Protein AF-A0A533YSV7-F1 (afdb_monomer_lite)

Secondary structure (DSSP, 8-state):
------------------------------------PPP----PPPPPHHHHHHHHHHHHHHHHHHHHHHHHHHHHHHHHHHHHHHHHHHHHHT--HHHHHHHHHHHHHHHHHHHHHHHHHHHHHHHHHHHHHHHHHHHHHTT--

Foldseek 3Di:
DDDDDDDDDDDDDDDDDDDDDDDDDDDDDDDDDDPPDDDPPPPPPQQDPVNLVVLVVVLVVLVVVLVVLVVVLVVLVVVLVVLVVVLVVCVVVPPDPVVNVVSVVVSVVSVVVSVVSVVVSVVSVVVSVVSVVVSVVSVVSVVVD

Sequence (145 aa):
MKIQLWTVGGATLLGLALLGSSGVSQAQQTTTPPSTTPPATSTTPPATQGDVRKDTQDIRQDRKGIRQDKKDLREDRRERRQDRRELREDRREGASQAELAKDREELRKDNQDIRKDKQDLRKDRRDLHQDRKERRHDRREAQGK

Structure (mmCIF, N/CA/C/O backbone):
data_AF-A0A533YSV7-F1
#
_entry.id   AF-A0A533YSV7-F1
#
loop_
_atom_site.group_PDB
_atom_site.id
_atom_site.type_symbol
_atom_site.label_atom_id
_atom_site.label_alt_id
_atom_site.label_comp_id
_atom_site.label_asym_id
_atom_site.label_entity_id
_atom_site.label_seq_id
_atom_site.pdbx_PDB_ins_code
_atom_site.Cartn_x
_atom_site.Cartn_y
_atom_site.Cartn_z
_atom_site.occupancy
_atom_site.B_iso_or_equiv
_atom_site.auth_seq_id
_atom_site.auth_comp_id
_atom_site.auth_asym_id
_atom_site.auth_atom_id
_atom_site.pdbx_PDB_model_num
ATOM 1 N N . MET A 1 1 ? 36.686 -8.960 16.577 1.00 45.84 1 MET A N 1
ATOM 2 C CA . MET A 1 1 ? 35.847 -10.043 17.133 1.00 45.84 1 MET A CA 1
ATOM 3 C C . MET A 1 1 ? 34.917 -10.525 16.026 1.00 45.84 1 MET A C 1
ATOM 5 O O . MET A 1 1 ? 34.092 -9.744 15.578 1.00 45.84 1 MET A O 1
ATOM 9 N N . LYS A 1 2 ? 35.133 -11.734 15.493 1.00 46.00 2 LYS A N 1
ATOM 10 C CA . LYS A 1 2 ? 34.335 -12.344 14.412 1.00 46.00 2 LYS A CA 1
ATOM 11 C C . LYS A 1 2 ? 33.691 -13.610 14.976 1.00 46.00 2 LYS A C 1
ATOM 13 O O . LYS A 1 2 ? 34.418 -14.467 15.469 1.00 46.00 2 LYS A O 1
ATOM 18 N N . ILE A 1 3 ? 32.363 -13.699 14.938 1.00 48.28 3 ILE A N 1
ATOM 19 C CA . ILE A 1 3 ? 31.599 -14.842 15.452 1.00 48.28 3 ILE A CA 1
ATOM 20 C C . ILE A 1 3 ? 30.941 -15.560 14.261 1.00 48.28 3 ILE A C 1
ATOM 22 O O . ILE A 1 3 ? 30.095 -14.985 13.586 1.00 48.28 3 ILE A O 1
ATOM 26 N N . GLN A 1 4 ? 31.467 -16.764 13.998 1.00 43.00 4 GLN A N 1
ATOM 27 C CA . GLN A 1 4 ? 30.878 -18.031 13.504 1.00 43.00 4 GLN A CA 1
ATOM 28 C C . GLN A 1 4 ? 29.474 -17.940 12.854 1.00 43.00 4 GLN A C 1
ATOM 30 O O . GLN A 1 4 ? 28.533 -17.522 13.516 1.00 43.00 4 GLN A O 1
ATOM 35 N N . LEU A 1 5 ? 29.242 -18.217 11.562 1.00 47.28 5 LEU A N 1
ATOM 36 C CA . LEU A 1 5 ? 29.412 -19.449 10.756 1.00 47.28 5 LEU A CA 1
ATOM 37 C C . LEU A 1 5 ? 28.515 -20.621 11.197 1.00 47.28 5 LEU A C 1
ATOM 39 O O . LEU A 1 5 ? 28.913 -21.354 12.092 1.00 47.28 5 LEU A O 1
ATOM 43 N N . TRP A 1 6 ? 27.373 -20.844 10.527 1.00 45.22 6 TRP A N 1
ATOM 44 C CA . TRP A 1 6 ? 26.697 -22.152 10.505 1.00 45.22 6 TRP A CA 1
ATOM 45 C C . TRP A 1 6 ? 26.353 -22.572 9.073 1.00 45.22 6 TRP A C 1
ATOM 47 O O . TRP A 1 6 ? 25.611 -21.907 8.350 1.00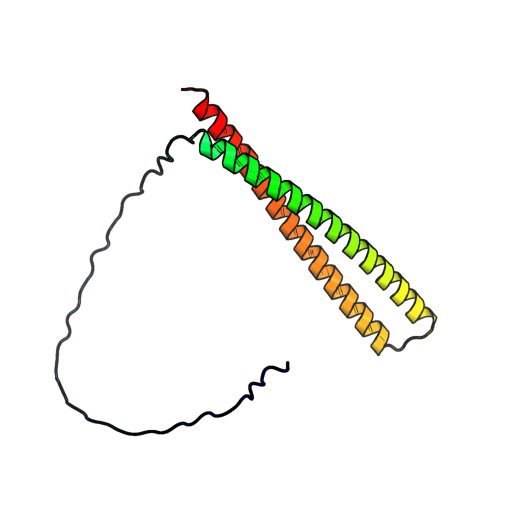 45.22 6 TRP A O 1
ATOM 57 N N . THR A 1 7 ? 26.957 -23.695 8.703 1.00 50.59 7 THR A N 1
ATOM 58 C CA . THR A 1 7 ? 26.834 -24.429 7.450 1.00 50.59 7 THR A CA 1
ATOM 59 C C . THR A 1 7 ? 25.615 -25.343 7.525 1.00 50.59 7 THR A C 1
ATOM 61 O O . THR A 1 7 ? 25.391 -26.027 8.521 1.00 50.59 7 THR A O 1
ATOM 64 N N . VAL A 1 8 ? 24.837 -25.353 6.449 1.00 53.00 8 VAL A N 1
ATOM 65 C CA . VAL A 1 8 ? 23.747 -26.295 6.192 1.00 53.00 8 VAL A CA 1
ATOM 66 C C . VAL A 1 8 ? 24.325 -27.678 5.890 1.00 53.00 8 VAL A C 1
ATOM 68 O O . VAL A 1 8 ? 25.275 -27.782 5.116 1.00 53.00 8 VAL A O 1
ATOM 71 N N . GLY A 1 9 ? 23.686 -28.736 6.391 1.00 44.44 9 GLY A N 1
ATOM 72 C CA . GLY A 1 9 ? 23.669 -30.018 5.685 1.00 44.44 9 GLY A CA 1
ATOM 73 C C . GLY A 1 9 ? 23.731 -31.260 6.566 1.00 44.44 9 GLY A C 1
ATOM 74 O O . GLY A 1 9 ? 24.581 -31.368 7.442 1.00 44.44 9 GLY A O 1
ATOM 75 N N . GLY A 1 10 ? 22.879 -32.235 6.244 1.00 39.41 10 GLY A N 1
ATOM 76 C CA . GLY A 1 10 ? 23.151 -33.640 6.547 1.00 39.41 10 GLY A CA 1
ATOM 77 C C . GLY A 1 10 ? 21.964 -34.421 7.087 1.00 39.41 10 GLY A C 1
ATOM 78 O O . GLY A 1 10 ? 21.875 -34.660 8.282 1.00 39.41 10 GLY A O 1
ATOM 79 N N . ALA A 1 11 ? 21.079 -34.852 6.190 1.00 51.22 11 ALA A N 1
ATOM 80 C CA . ALA A 1 11 ? 20.143 -35.937 6.446 1.00 51.22 11 ALA A CA 1
ATOM 81 C C . ALA A 1 11 ? 20.895 -37.274 6.565 1.00 51.22 11 ALA A C 1
ATOM 83 O O . ALA A 1 11 ? 21.718 -37.587 5.706 1.00 51.22 11 ALA A O 1
ATOM 84 N N . THR A 1 12 ? 20.543 -38.097 7.551 1.00 47.62 12 THR A N 1
ATOM 85 C CA . THR A 1 12 ? 20.842 -39.534 7.548 1.00 47.62 12 THR A CA 1
ATOM 86 C C . THR A 1 12 ? 19.626 -40.326 8.022 1.00 47.62 12 THR A C 1
ATOM 88 O O . THR A 1 12 ? 19.186 -40.245 9.165 1.00 47.62 12 THR A O 1
ATOM 91 N N . LEU A 1 13 ? 19.071 -41.079 7.072 1.00 50.88 13 LEU A N 1
ATOM 92 C CA . LEU A 1 13 ? 18.137 -42.186 7.250 1.00 50.88 13 LEU A CA 1
ATOM 93 C C . LEU A 1 13 ? 18.905 -43.444 7.669 1.00 50.88 13 LEU A C 1
ATOM 95 O O . LEU A 1 13 ? 19.946 -43.711 7.079 1.00 50.88 13 LEU A O 1
ATOM 99 N N . LEU A 1 14 ? 18.347 -44.229 8.594 1.00 48.44 14 LEU A N 1
ATOM 100 C CA . LEU A 1 14 ? 18.492 -45.691 8.789 1.00 48.44 14 LEU A CA 1
ATOM 101 C C . LEU A 1 14 ? 17.836 -45.994 10.153 1.00 48.44 14 LEU A C 1
ATOM 103 O O . LEU A 1 14 ? 18.158 -45.326 11.123 1.00 48.44 14 LEU A O 1
ATOM 107 N N . GLY A 1 15 ? 16.880 -46.899 10.354 1.00 35.94 15 GLY A N 1
ATOM 108 C CA . GLY A 1 15 ? 16.487 -48.104 9.628 1.00 35.94 15 GLY A CA 1
ATOM 109 C C . GLY A 1 15 ? 16.520 -49.295 10.608 1.00 35.94 15 GLY A C 1
ATOM 110 O O . GLY A 1 15 ? 17.513 -49.437 11.311 1.00 35.94 15 GLY A O 1
ATOM 111 N N . LEU A 1 16 ? 15.475 -50.145 10.587 1.00 46.28 16 LEU A N 1
ATOM 112 C CA . LEU A 1 16 ? 15.287 -51.440 11.298 1.00 46.28 16 LEU A CA 1
ATOM 113 C C . LEU A 1 16 ? 14.980 -51.401 12.817 1.00 46.28 16 LEU A C 1
ATOM 115 O O . LEU A 1 16 ? 15.491 -50.559 13.534 1.00 46.28 16 LEU A O 1
ATOM 119 N N . ALA A 1 17 ? 14.212 -52.318 13.421 1.00 41.94 17 ALA A N 1
ATOM 120 C CA . ALA A 1 17 ? 13.337 -53.396 12.946 1.00 41.94 17 ALA A CA 1
ATOM 121 C C . ALA A 1 17 ? 12.445 -53.894 14.111 1.00 41.94 17 ALA A C 1
ATOM 123 O O . ALA A 1 17 ? 12.901 -54.021 15.241 1.00 41.94 17 ALA A O 1
ATOM 124 N N . LEU A 1 18 ? 11.184 -54.175 13.770 1.00 46.03 18 LEU A N 1
ATOM 125 C CA . LEU A 1 18 ? 10.298 -55.269 14.205 1.00 46.03 18 LEU A CA 1
ATOM 126 C C . LEU A 1 18 ? 10.540 -55.983 15.555 1.00 46.03 18 LEU A C 1
ATOM 128 O O . LEU A 1 18 ? 11.457 -56.788 15.683 1.00 46.03 18 LEU A O 1
ATOM 132 N N . LEU A 1 19 ? 9.540 -55.907 16.443 1.00 47.53 19 LEU A N 1
ATOM 133 C CA . LEU A 1 19 ? 9.105 -57.075 17.214 1.00 47.53 19 LEU A CA 1
ATOM 134 C C . LEU A 1 19 ? 7.575 -57.085 17.320 1.00 47.53 19 LEU A C 1
ATOM 136 O O . LEU A 1 19 ? 6.963 -56.178 17.882 1.00 47.53 19 LEU A O 1
ATOM 140 N N . GLY A 1 20 ? 6.964 -58.095 16.703 1.00 39.69 20 GLY A N 1
ATOM 141 C CA . GLY A 1 20 ? 5.532 -58.340 16.768 1.00 39.69 20 GLY A CA 1
ATOM 142 C C . GLY A 1 20 ? 5.136 -59.003 18.083 1.00 39.69 20 GLY A C 1
ATOM 143 O O . GLY A 1 20 ? 5.843 -59.867 18.594 1.00 39.69 20 GLY A O 1
ATOM 144 N N . SER A 1 21 ? 3.961 -58.638 18.584 1.00 47.59 21 SER A N 1
ATOM 145 C CA . SER A 1 21 ? 3.161 -59.515 19.428 1.00 47.59 21 SER A CA 1
ATOM 146 C C . SER A 1 21 ? 1.694 -59.324 19.066 1.00 47.59 21 SER A C 1
ATOM 148 O O . SER A 1 21 ? 1.140 -58.228 19.132 1.00 47.59 21 SER A O 1
ATOM 150 N N . SER A 1 22 ? 1.108 -60.413 18.591 1.00 46.75 22 SER A N 1
ATOM 151 C CA . SER A 1 22 ? -0.301 -60.610 18.293 1.00 46.75 22 SER A CA 1
ATOM 152 C C . SER A 1 22 ? -1.145 -60.547 19.568 1.00 46.75 22 SER A C 1
ATOM 154 O O . SER A 1 22 ? -0.893 -61.297 20.508 1.00 46.75 22 SER A O 1
ATOM 156 N N . GLY A 1 23 ? -2.185 -59.713 19.567 1.00 43.62 23 GLY A N 1
ATOM 157 C CA . GLY A 1 23 ? -3.167 -59.618 20.644 1.00 43.62 23 GLY A CA 1
ATOM 158 C C . GLY A 1 23 ? -4.551 -59.302 20.087 1.00 43.62 23 GLY A C 1
ATOM 159 O O . GLY A 1 23 ? -4.788 -58.237 19.531 1.00 43.62 23 GLY A O 1
ATOM 160 N N . VAL A 1 24 ? -5.426 -60.290 20.198 1.00 53.12 24 VAL A N 1
ATOM 161 C CA . VAL A 1 24 ? -6.801 -60.393 19.703 1.00 53.12 24 VAL A CA 1
ATOM 162 C C . VAL A 1 24 ?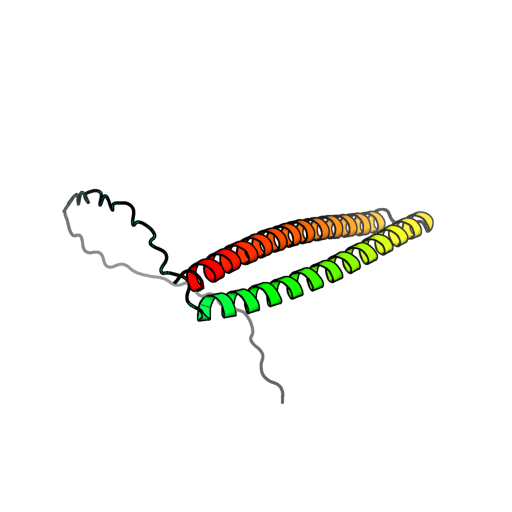 -7.788 -59.536 20.522 1.00 53.12 24 VAL A C 1
ATOM 164 O O . VAL A 1 24 ? -7.660 -59.447 21.735 1.00 53.12 24 VAL A O 1
ATOM 167 N N . SER A 1 25 ? -8.816 -59.013 19.837 1.00 48.41 25 SER A N 1
ATOM 168 C CA . SER A 1 25 ? -10.148 -58.601 20.333 1.00 48.41 25 SER A CA 1
ATOM 169 C C . SER A 1 25 ? -10.280 -57.488 21.384 1.00 48.41 25 SER A C 1
ATOM 171 O O . SER A 1 25 ? -10.058 -57.708 22.566 1.00 48.41 25 SER A O 1
ATOM 173 N N . GLN A 1 26 ? -10.923 -56.380 20.997 1.00 46.47 26 GLN A N 1
ATOM 174 C CA . GLN A 1 26 ? -12.318 -56.107 21.390 1.00 46.47 26 GLN A CA 1
ATOM 175 C C . GLN A 1 26 ? -12.844 -54.843 20.703 1.00 46.47 26 GLN A C 1
ATOM 177 O O . GLN A 1 26 ? -12.291 -53.755 20.831 1.00 46.47 26 GLN A O 1
ATOM 182 N N . ALA A 1 27 ? -13.962 -55.000 19.997 1.00 49.88 27 ALA A N 1
ATOM 183 C CA . ALA A 1 27 ? -14.846 -53.900 19.668 1.00 49.88 27 ALA A CA 1
ATOM 184 C C . ALA A 1 27 ? -15.547 -53.445 20.956 1.00 49.88 27 ALA A C 1
ATOM 186 O O . ALA A 1 27 ? -16.285 -54.221 21.559 1.00 49.88 27 ALA A O 1
ATOM 187 N N . GLN A 1 28 ? -15.350 -52.189 21.349 1.00 47.19 28 GLN A N 1
ATOM 188 C CA . GLN A 1 28 ? -16.274 -51.487 22.231 1.00 47.19 28 GLN A CA 1
ATOM 189 C C . GLN A 1 28 ? -16.604 -50.134 21.609 1.00 47.19 28 GLN A C 1
ATOM 191 O O . GLN A 1 28 ? -15.769 -49.244 21.480 1.00 47.19 28 GLN A O 1
ATOM 196 N N . GLN A 1 29 ? -17.855 -50.041 21.175 1.00 42.12 29 GLN A N 1
ATOM 197 C CA . GLN A 1 29 ? -18.535 -48.811 20.821 1.00 42.12 29 GLN A CA 1
ATOM 198 C C . GLN A 1 29 ? -18.718 -48.005 22.110 1.00 42.12 29 GLN A C 1
ATOM 200 O O . GLN A 1 29 ? -19.432 -48.439 23.011 1.00 42.12 29 GLN A O 1
ATOM 205 N N . THR A 1 30 ? -18.096 -46.835 22.205 1.00 36.97 30 THR A N 1
ATOM 206 C CA . THR A 1 30 ? -18.484 -45.814 23.177 1.00 36.97 30 THR A CA 1
ATOM 207 C C . THR A 1 30 ? -19.314 -44.770 22.445 1.00 36.97 30 THR A C 1
ATOM 209 O O . THR A 1 30 ? -18.813 -43.869 21.779 1.00 36.97 30 THR A O 1
ATOM 212 N N . THR A 1 31 ? -20.631 -44.928 22.534 1.00 46.41 31 THR A N 1
ATOM 213 C CA . THR A 1 31 ? -21.598 -43.887 22.191 1.00 46.41 31 THR A CA 1
ATOM 214 C C . THR A 1 31 ? -21.509 -42.788 23.246 1.00 46.41 31 THR A C 1
ATOM 216 O O . THR A 1 31 ? -22.039 -42.931 24.349 1.00 46.41 31 THR A O 1
ATOM 219 N N . THR A 1 32 ? -20.819 -41.695 22.934 1.00 46.41 32 THR A N 1
ATOM 220 C CA . THR A 1 32 ? -20.905 -40.451 23.703 1.00 46.41 32 THR A CA 1
ATOM 221 C C . THR A 1 32 ? -22.289 -39.821 23.493 1.00 46.41 32 THR A C 1
ATOM 223 O O . THR A 1 32 ? -22.698 -39.627 22.346 1.00 46.41 32 THR A O 1
ATOM 226 N N . PRO A 1 33 ? -23.041 -39.498 24.560 1.00 60.72 33 PRO A N 1
ATOM 227 C CA . PRO A 1 33 ? -24.283 -38.744 24.432 1.00 60.72 33 PRO A CA 1
ATOM 228 C C . PRO A 1 33 ? -23.990 -37.289 24.019 1.00 60.72 33 PRO A C 1
ATOM 230 O O . PRO A 1 33 ? -22.949 -36.745 24.399 1.00 60.72 33 PRO A O 1
ATOM 233 N N . PRO A 1 34 ? -24.894 -36.625 23.275 1.00 50.22 34 PRO A N 1
ATOM 234 C CA . PRO A 1 34 ? -24.759 -35.207 22.976 1.00 50.22 34 PRO A CA 1
ATOM 235 C C . PRO A 1 34 ? -24.942 -34.397 24.264 1.00 50.22 34 PRO A C 1
ATOM 237 O O . PRO A 1 34 ? -26.027 -34.353 24.842 1.00 50.22 34 PRO A O 1
ATOM 240 N N . SER A 1 35 ? -23.885 -33.731 24.720 1.00 44.81 35 SER A N 1
ATOM 241 C CA . SER A 1 35 ? -23.993 -32.681 25.728 1.00 44.81 35 SER A CA 1
ATOM 242 C C . SER A 1 35 ? -24.634 -31.448 25.090 1.00 44.81 35 SER A C 1
ATOM 244 O O . SER A 1 35 ? -23.982 -30.602 24.482 1.00 44.81 35 SER A O 1
ATOM 246 N N . THR A 1 36 ? -25.955 -31.358 25.222 1.00 47.50 36 THR A N 1
ATOM 247 C CA . THR A 1 36 ? -26.708 -30.118 25.045 1.00 47.50 36 THR A CA 1
ATOM 248 C C . THR A 1 36 ? -26.319 -29.153 26.162 1.00 47.50 36 THR A C 1
ATOM 250 O O . THR A 1 36 ? -26.859 -29.205 27.264 1.00 47.50 36 THR A O 1
ATOM 253 N N . THR A 1 37 ? -25.366 -28.269 25.881 1.00 53.38 37 THR A N 1
ATOM 254 C CA . THR A 1 37 ? -25.112 -27.088 26.710 1.00 53.38 37 THR A CA 1
ATOM 255 C C . THR A 1 37 ? -26.151 -26.018 26.344 1.00 53.38 37 THR A C 1
ATOM 257 O O . THR A 1 37 ? -26.213 -25.625 25.176 1.00 53.38 37 THR A O 1
ATOM 260 N N . PRO A 1 38 ? -26.990 -25.543 27.284 1.00 56.97 38 PRO A N 1
ATOM 261 C CA . PRO A 1 38 ? -27.886 -24.415 27.039 1.00 56.97 38 PRO A CA 1
ATOM 262 C C . PRO A 1 38 ? -27.079 -23.124 26.794 1.00 56.97 38 PRO A C 1
ATOM 264 O O . PRO A 1 38 ? -25.936 -23.020 27.247 1.00 56.97 38 PRO A O 1
ATOM 267 N N . PRO A 1 39 ? -27.640 -22.130 26.081 1.00 47.53 39 PRO A N 1
ATOM 268 C CA . PRO A 1 39 ? -26.933 -20.896 25.767 1.00 47.53 39 PRO A CA 1
ATOM 269 C C . PRO A 1 39 ? -26.607 -20.158 27.065 1.00 47.53 39 PRO A C 1
ATOM 271 O O . PRO A 1 39 ? -27.503 -19.742 27.799 1.00 47.53 39 PRO A O 1
ATOM 274 N N . ALA A 1 40 ? -25.317 -19.988 27.346 1.00 46.91 40 ALA A N 1
ATOM 275 C CA . ALA A 1 40 ? -24.874 -19.045 28.352 1.00 46.91 40 ALA A CA 1
ATOM 276 C C . ALA A 1 40 ? -25.356 -17.656 27.919 1.00 46.91 40 ALA A C 1
ATOM 278 O O . ALA A 1 40 ? -24.880 -17.096 26.932 1.00 46.91 40 ALA A O 1
ATOM 279 N N . THR A 1 41 ? -26.333 -17.110 28.640 1.00 38.66 41 THR A N 1
ATOM 280 C CA . THR A 1 41 ? -26.614 -15.678 28.646 1.00 38.66 41 THR A CA 1
ATOM 281 C C . THR A 1 41 ? -25.307 -14.961 28.948 1.00 38.66 41 THR A C 1
ATOM 283 O O . THR A 1 41 ? -24.786 -15.051 30.060 1.00 38.66 41 THR A O 1
ATOM 286 N N . SER A 1 42 ? -24.757 -14.286 27.942 1.00 40.62 42 SER A N 1
ATOM 287 C CA . SER A 1 42 ? -23.634 -13.369 28.067 1.00 40.62 42 SER A CA 1
ATOM 288 C C . SER A 1 42 ? -24.084 -12.158 28.883 1.00 40.62 42 SER A C 1
ATOM 290 O O . SER A 1 42 ? -24.406 -11.102 28.341 1.00 40.62 42 SER A O 1
ATOM 292 N N . THR A 1 43 ? -24.161 -12.324 30.200 1.00 42.12 43 THR A N 1
ATOM 293 C CA . THR A 1 43 ? -24.188 -11.204 31.133 1.00 42.12 43 THR A CA 1
ATOM 294 C C . THR A 1 43 ? -22.779 -10.629 31.132 1.00 42.12 43 THR A C 1
ATOM 296 O O . THR A 1 43 ? -21.932 -11.038 31.925 1.00 42.12 43 THR A O 1
ATOM 299 N N . THR A 1 44 ? -22.496 -9.740 30.179 1.00 54.84 44 THR A N 1
ATOM 300 C CA . THR A 1 44 ? -21.291 -8.911 30.215 1.00 54.84 44 THR A CA 1
ATOM 301 C C . THR A 1 44 ? -21.318 -8.156 31.547 1.00 54.84 44 THR A C 1
ATOM 303 O O . THR A 1 44 ? -22.305 -7.466 31.820 1.00 54.84 44 THR A O 1
ATOM 306 N N . PRO A 1 45 ? -20.319 -8.334 32.430 1.00 59.91 45 PRO A N 1
ATOM 307 C CA . PRO A 1 45 ? -20.263 -7.580 33.672 1.00 59.91 45 PRO A CA 1
ATOM 308 C C . PRO A 1 45 ? -20.246 -6.078 33.343 1.00 59.91 45 PRO A C 1
ATOM 310 O O . PRO A 1 45 ? -19.663 -5.692 32.331 1.00 59.91 45 PRO A O 1
ATOM 313 N N . PRO A 1 46 ? -20.900 -5.232 34.158 1.00 62.62 46 PRO A N 1
ATOM 314 C CA . PRO A 1 46 ? -20.990 -3.800 33.894 1.00 62.62 46 PRO A CA 1
ATOM 315 C C . PRO A 1 46 ? -19.585 -3.221 33.735 1.00 62.62 46 PRO A C 1
ATOM 317 O O . PRO A 1 46 ? -18.736 -3.449 34.600 1.00 62.62 46 PRO A O 1
ATOM 320 N N . ALA A 1 47 ? -19.358 -2.486 32.646 1.00 62.88 47 ALA A N 1
ATOM 321 C CA . ALA A 1 47 ? -18.044 -1.961 32.313 1.00 62.88 47 ALA A CA 1
ATOM 322 C C . ALA A 1 47 ? -17.471 -1.128 33.469 1.00 62.88 47 ALA A C 1
ATOM 324 O O . ALA A 1 47 ? -18.113 -0.220 34.013 1.00 62.88 47 ALA A O 1
ATOM 325 N N . THR A 1 48 ? -16.248 -1.453 33.871 1.00 68.75 48 THR A N 1
ATOM 326 C CA . THR A 1 48 ? -15.579 -0.819 35.001 1.00 68.75 48 THR A CA 1
ATOM 327 C C . THR A 1 48 ? -14.941 0.497 34.560 1.00 68.75 48 THR A C 1
ATOM 329 O O . THR A 1 48 ? -14.575 0.696 33.404 1.00 68.75 48 THR A O 1
ATOM 332 N N . GLN A 1 49 ? -14.712 1.421 35.495 1.00 69.62 49 GLN A N 1
ATOM 333 C CA . GLN A 1 49 ? -14.060 2.706 35.192 1.00 69.62 49 GLN A CA 1
ATOM 334 C C . GLN A 1 49 ? -12.638 2.543 34.596 1.00 69.62 49 GLN A C 1
ATOM 336 O O . GLN A 1 49 ? -12.141 3.448 33.919 1.00 69.62 49 GLN A O 1
ATOM 341 N N . GLY A 1 50 ? -11.989 1.397 34.846 1.00 72.44 50 GLY A N 1
ATOM 342 C CA . GLY A 1 50 ? -10.724 0.994 34.227 1.00 72.44 50 GLY A CA 1
ATOM 343 C C . GLY A 1 50 ? -10.848 0.644 32.740 1.00 72.44 50 GLY A C 1
ATOM 344 O O . GLY A 1 50 ? -9.967 1.024 31.968 1.00 72.44 50 GLY A O 1
ATOM 345 N N . ASP A 1 51 ? -11.961 0.035 32.331 1.00 78.94 51 ASP A N 1
ATOM 346 C CA . ASP A 1 51 ? -12.207 -0.399 30.949 1.00 78.94 51 ASP A CA 1
ATOM 347 C C . ASP A 1 51 ? -12.345 0.822 30.027 1.00 78.94 51 ASP A C 1
ATOM 349 O O . ASP A 1 51 ? -11.574 0.989 29.086 1.00 78.94 51 ASP A O 1
ATOM 353 N N . VAL A 1 52 ? -13.139 1.821 30.434 1.00 83.69 52 VAL A N 1
ATOM 354 C CA . VAL A 1 52 ? -13.305 3.089 29.691 1.00 83.69 52 VAL A CA 1
ATOM 355 C C . VAL A 1 52 ? -11.978 3.838 29.470 1.00 83.69 52 VAL A C 1
ATOM 357 O O . VAL A 1 52 ? -11.792 4.541 28.462 1.00 83.69 52 VAL A O 1
ATOM 360 N N . ARG A 1 53 ? -11.043 3.749 30.431 1.00 86.50 53 ARG A N 1
ATOM 361 C CA . ARG A 1 53 ? -9.707 4.361 30.311 1.00 86.50 53 ARG A CA 1
ATOM 362 C C . ARG A 1 53 ? -8.853 3.610 29.296 1.00 86.50 53 ARG A C 1
ATOM 364 O O . ARG A 1 53 ? -8.189 4.278 28.501 1.00 86.50 53 ARG A O 1
ATOM 371 N N . LYS A 1 54 ? -8.890 2.277 29.318 1.00 88.75 54 LYS A N 1
ATOM 372 C CA . LYS A 1 54 ? -8.178 1.419 28.370 1.00 88.75 54 LYS A CA 1
ATOM 373 C C . LYS A 1 54 ? -8.692 1.636 26.945 1.00 88.75 54 LYS A C 1
ATOM 375 O O . LYS A 1 54 ? -7.904 2.057 26.104 1.00 88.75 54 LYS A O 1
ATOM 380 N N . ASP A 1 55 ? -10.006 1.593 26.727 1.00 88.81 55 ASP A N 1
ATOM 381 C CA . ASP A 1 55 ? -10.608 1.858 25.410 1.00 88.81 55 ASP A CA 1
ATOM 382 C C . ASP A 1 55 ? -10.222 3.238 24.873 1.00 88.81 55 ASP A C 1
ATOM 384 O O . ASP A 1 55 ? -10.023 3.455 23.682 1.00 88.81 55 ASP A O 1
ATOM 388 N N . THR A 1 56 ? -10.112 4.235 25.757 1.00 91.06 56 THR A N 1
ATOM 389 C CA . THR A 1 56 ? -9.690 5.581 25.352 1.00 91.06 56 THR A CA 1
ATOM 390 C C . THR A 1 56 ? -8.238 5.616 24.880 1.00 91.06 56 THR A C 1
ATOM 392 O O . THR A 1 56 ? -7.920 6.402 23.980 1.00 91.06 56 THR A O 1
ATOM 395 N N . GLN A 1 57 ? -7.362 4.813 25.485 1.00 93.94 57 GLN A N 1
ATOM 396 C CA . GLN A 1 57 ? -5.983 4.668 25.031 1.00 93.94 57 GLN A CA 1
ATOM 397 C C . GLN A 1 57 ? -5.928 3.924 23.698 1.00 93.94 57 GLN A C 1
ATOM 399 O O . GLN A 1 57 ? -5.285 4.440 22.783 1.00 93.94 57 GLN A O 1
ATOM 404 N N . ASP A 1 58 ? -6.657 2.820 23.559 1.00 91.75 58 ASP A N 1
ATOM 405 C CA . ASP A 1 58 ? -6.680 1.990 22.348 1.00 91.75 58 ASP A CA 1
ATOM 406 C C . ASP A 1 58 ? -7.217 2.798 21.150 1.00 91.75 58 ASP A C 1
ATOM 408 O O . ASP A 1 58 ? -6.476 3.070 20.206 1.00 91.75 58 ASP A O 1
ATOM 412 N N . ILE A 1 59 ? -8.382 3.447 21.293 1.00 94.56 59 ILE A N 1
ATOM 413 C CA . ILE A 1 59 ? -8.948 4.392 20.303 1.00 94.56 59 ILE A CA 1
ATOM 414 C C . ILE A 1 59 ? -7.949 5.492 19.906 1.00 94.56 59 ILE A C 1
ATOM 416 O O . ILE A 1 59 ? -7.981 6.026 18.789 1.00 94.56 59 ILE A O 1
ATOM 420 N N . ARG A 1 60 ? -7.092 5.938 20.836 1.00 96.12 60 ARG A N 1
ATOM 421 C CA . ARG A 1 60 ? -6.069 6.954 20.544 1.00 96.12 60 ARG A CA 1
ATOM 422 C C . ARG A 1 60 ? -4.925 6.363 19.725 1.00 96.12 60 ARG A C 1
ATOM 424 O O . ARG A 1 60 ? -4.402 7.088 18.875 1.00 96.12 60 ARG A O 1
ATOM 431 N N . GLN A 1 61 ? -4.528 5.123 19.991 1.00 96.38 61 GLN A N 1
ATOM 432 C CA . GLN A 1 61 ? -3.518 4.404 19.221 1.00 96.38 61 GLN A CA 1
ATOM 433 C C . GLN A 1 61 ? -4.026 4.119 17.806 1.00 96.38 61 GLN A C 1
ATOM 435 O O . GLN A 1 61 ? -3.369 4.545 16.857 1.00 96.38 61 GLN A O 1
ATOM 440 N N . ASP A 1 62 ? -5.245 3.606 17.649 1.00 93.50 62 ASP A N 1
ATOM 441 C CA . ASP A 1 62 ? -5.838 3.322 16.332 1.00 93.50 62 ASP A CA 1
ATOM 442 C C . ASP A 1 62 ? -5.951 4.584 15.481 1.00 93.50 62 ASP A C 1
ATOM 444 O O . ASP A 1 62 ? -5.632 4.617 14.295 1.00 93.50 62 ASP A O 1
ATOM 448 N N . ARG A 1 63 ? -6.329 5.709 16.101 1.00 96.69 63 ARG A N 1
ATOM 449 C CA . ARG A 1 63 ? -6.341 7.011 15.418 1.00 96.69 63 ARG A CA 1
ATOM 450 C C . ARG A 1 63 ? -4.967 7.447 14.932 1.00 96.69 63 ARG A C 1
ATOM 452 O O . ARG A 1 63 ? -4.910 8.203 13.960 1.00 96.69 63 ARG A O 1
ATOM 459 N N . LYS A 1 64 ? -3.894 7.088 15.638 1.00 97.38 64 LYS A N 1
ATOM 460 C CA . LYS A 1 64 ? -2.526 7.364 15.190 1.00 97.38 64 LYS A CA 1
ATOM 461 C C . LYS A 1 64 ? -2.146 6.420 14.050 1.00 97.38 64 LYS A C 1
ATOM 463 O O . LYS A 1 64 ? -1.674 6.944 13.048 1.00 97.38 64 LYS A O 1
ATOM 468 N N . GLY A 1 65 ? -2.438 5.122 14.167 1.00 96.50 65 GLY A N 1
ATOM 469 C CA . GLY A 1 65 ? -2.247 4.129 13.098 1.00 96.50 65 GLY A CA 1
ATOM 470 C C . GLY A 1 65 ? -2.911 4.575 11.796 1.00 96.50 65 GLY A C 1
ATOM 471 O O . GLY A 1 65 ? -2.227 4.963 10.861 1.00 96.50 65 GLY A O 1
ATOM 472 N N . ILE A 1 66 ? -4.227 4.803 11.826 1.00 97.06 66 ILE A N 1
ATOM 473 C CA . ILE A 1 66 ? -5.021 5.294 10.682 1.00 97.06 66 ILE A CA 1
ATOM 474 C C . ILE A 1 66 ? -4.474 6.597 10.074 1.00 97.06 66 ILE A C 1
ATOM 476 O O . ILE A 1 66 ? -4.728 6.909 8.906 1.00 97.06 66 ILE A O 1
ATOM 480 N N . ARG A 1 67 ? -3.818 7.457 10.865 1.00 97.75 67 ARG A N 1
ATOM 481 C CA . ARG A 1 67 ? -3.181 8.677 10.340 1.00 97.75 67 ARG A CA 1
ATOM 482 C C . ARG A 1 67 ? -1.883 8.361 9.610 1.00 97.75 67 ARG A C 1
ATOM 484 O O . ARG A 1 67 ? -1.636 9.010 8.596 1.00 97.75 67 ARG A O 1
ATOM 491 N N . GLN A 1 68 ? -1.100 7.423 10.128 1.00 97.69 68 GLN A N 1
ATOM 492 C CA . GLN A 1 68 ? 0.119 6.943 9.501 1.00 97.69 68 GLN A CA 1
ATOM 493 C C . GLN A 1 68 ? -0.207 6.218 8.192 1.00 97.69 68 GLN A C 1
ATOM 495 O O . GLN A 1 68 ? 0.233 6.685 7.150 1.00 97.69 68 GLN A O 1
ATOM 500 N N . ASP A 1 69 ? -1.143 5.268 8.196 1.00 95.50 69 ASP A N 1
ATOM 501 C CA . ASP A 1 69 ? -1.532 4.522 6.985 1.00 95.50 69 ASP A CA 1
ATOM 502 C C . ASP A 1 69 ? -2.052 5.450 5.876 1.00 95.50 69 ASP A C 1
ATOM 504 O O . ASP A 1 69 ? -1.857 5.238 4.684 1.00 95.50 69 ASP A O 1
ATOM 508 N N . LYS A 1 70 ? -2.725 6.548 6.247 1.00 97.75 70 LYS A N 1
ATOM 509 C CA . LYS A 1 70 ? -3.139 7.581 5.281 1.00 97.75 70 LYS A CA 1
ATOM 510 C C . LYS A 1 70 ? -1.973 8.339 4.672 1.00 97.75 70 LYS A C 1
ATOM 512 O O . LYS A 1 70 ? -2.117 8.837 3.551 1.00 97.75 70 LYS A O 1
ATOM 517 N N . LYS A 1 71 ? -0.922 8.567 5.455 1.00 98.06 71 LYS A N 1
ATOM 518 C CA . LYS A 1 71 ? 0.288 9.244 5.007 1.00 98.06 71 LYS A CA 1
ATOM 519 C C . LYS A 1 71 ? 1.038 8.326 4.048 1.00 98.06 71 LYS A C 1
ATOM 521 O O . LYS A 1 71 ? 1.308 8.771 2.939 1.00 98.06 71 LYS A O 1
ATOM 526 N N . ASP A 1 72 ? 1.212 7.067 4.422 1.00 96.44 72 ASP A N 1
ATOM 527 C CA . ASP A 1 72 ? 1.884 6.052 3.610 1.00 96.44 72 ASP A CA 1
ATOM 528 C C . ASP A 1 72 ? 1.122 5.861 2.285 1.00 96.44 72 ASP A C 1
ATOM 530 O O . ASP A 1 72 ? 1.642 6.166 1.218 1.00 96.44 72 ASP A O 1
ATOM 534 N N . LEU A 1 73 ? -0.205 5.672 2.339 1.00 97.44 73 LEU A N 1
ATOM 535 C CA . LEU A 1 73 ? -1.059 5.606 1.142 1.00 97.44 73 LEU A CA 1
ATOM 536 C C . LEU A 1 73 ? -0.985 6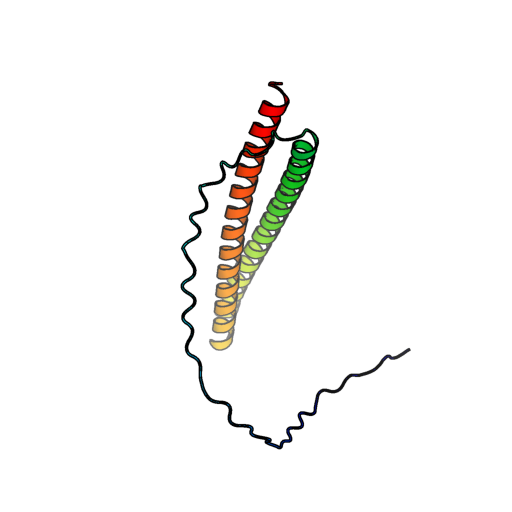.859 0.247 1.00 97.44 73 LEU A C 1
ATOM 538 O O . LEU A 1 73 ? -1.334 6.830 -0.942 1.00 97.44 73 LEU A O 1
ATOM 542 N N . ARG A 1 74 ? -0.650 8.024 0.813 1.00 97.88 74 ARG A N 1
ATOM 543 C CA . ARG A 1 74 ? -0.450 9.254 0.037 1.00 97.88 74 ARG A CA 1
ATOM 544 C C . ARG A 1 74 ? 0.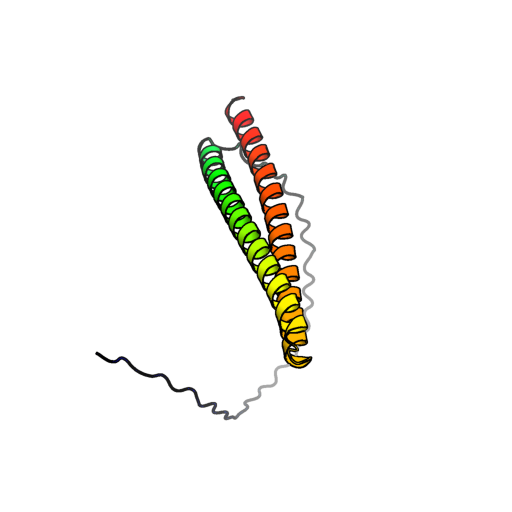910 9.240 -0.658 1.00 97.88 74 ARG A C 1
ATOM 546 O O . ARG A 1 74 ? 0.973 9.748 -1.781 1.00 97.88 74 ARG A O 1
ATOM 553 N N . GLU A 1 75 ? 1.935 8.710 -0.006 1.00 98.06 75 GLU A N 1
ATOM 554 C CA . GLU A 1 75 ? 3.285 8.519 -0.539 1.00 98.06 75 GLU A CA 1
ATOM 555 C C . GLU A 1 75 ? 3.265 7.484 -1.673 1.00 98.06 75 GLU A C 1
ATOM 557 O O . GLU A 1 75 ? 3.571 7.875 -2.799 1.00 98.06 75 GLU A O 1
ATOM 562 N N . ASP A 1 76 ? 2.668 6.301 -1.488 1.00 96.38 76 ASP A N 1
ATOM 563 C CA . ASP A 1 76 ? 2.549 5.276 -2.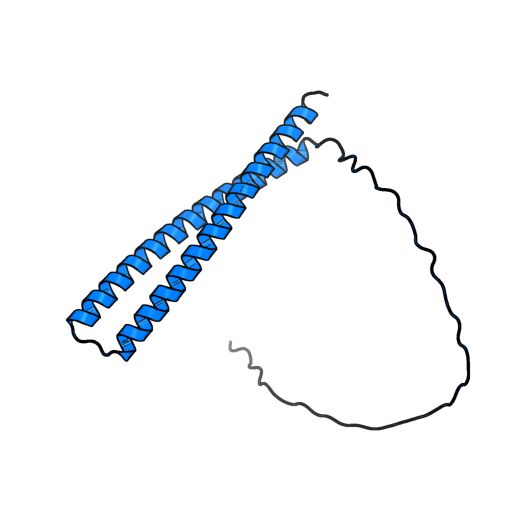549 1.00 96.38 76 ASP A CA 1
ATOM 564 C C . ASP A 1 76 ? 1.829 5.814 -3.793 1.00 96.38 76 ASP A C 1
ATOM 566 O O . ASP A 1 76 ? 2.148 5.546 -4.950 1.00 96.38 76 ASP A O 1
ATOM 570 N N . ARG A 1 77 ? 0.797 6.641 -3.583 1.00 97.94 77 ARG A N 1
ATOM 571 C CA . ARG A 1 77 ? 0.074 7.280 -4.694 1.00 97.94 77 ARG A CA 1
ATOM 572 C C . ARG A 1 77 ? 0.909 8.319 -5.424 1.00 97.94 77 ARG A C 1
ATOM 574 O O . ARG A 1 77 ? 0.557 8.643 -6.564 1.00 97.94 77 ARG A O 1
ATOM 581 N N . ARG A 1 78 ? 1.881 8.934 -4.755 1.00 98.19 78 ARG A N 1
ATOM 582 C CA . ARG A 1 78 ? 2.807 9.892 -5.356 1.00 98.19 78 ARG A CA 1
ATOM 583 C C . ARG A 1 78 ? 3.858 9.142 -6.165 1.00 98.19 78 ARG A C 1
ATOM 585 O O . ARG A 1 78 ? 4.013 9.501 -7.327 1.00 98.19 78 ARG A O 1
ATOM 592 N N . GLU A 1 79 ? 4.449 8.101 -5.596 1.00 97.12 79 GLU A N 1
ATOM 593 C CA . GLU A 1 79 ? 5.433 7.224 -6.246 1.00 97.12 79 GLU A CA 1
ATOM 594 C C . GLU A 1 79 ? 4.837 6.600 -7.505 1.00 97.12 79 GLU A C 1
ATOM 596 O O . GLU A 1 79 ? 5.219 6.977 -8.605 1.00 97.12 79 GLU A O 1
ATOM 601 N N . ARG A 1 80 ? 3.689 5.926 -7.392 1.00 98.00 80 ARG A N 1
ATOM 602 C CA . ARG A 1 80 ? 2.965 5.373 -8.551 1.00 98.00 80 ARG A CA 1
ATOM 603 C C . ARG A 1 80 ? 2.631 6.405 -9.640 1.00 98.00 80 ARG A C 1
ATOM 605 O O . ARG A 1 80 ? 2.388 6.072 -10.805 1.00 98.00 80 ARG A O 1
ATOM 612 N N . ARG A 1 81 ? 2.497 7.694 -9.290 1.00 97.88 81 ARG A N 1
ATOM 613 C CA . ARG A 1 81 ? 2.318 8.772 -10.287 1.00 97.88 81 ARG A CA 1
ATOM 614 C C . ARG A 1 81 ? 3.632 9.147 -10.971 1.00 97.88 81 ARG A C 1
ATOM 616 O O . ARG A 1 81 ? 3.548 9.575 -12.121 1.00 97.88 81 ARG A O 1
ATOM 623 N N . GLN A 1 82 ? 4.759 9.067 -10.272 1.00 98.00 82 GLN A N 1
ATOM 624 C CA . GLN A 1 82 ? 6.108 9.246 -10.808 1.00 98.00 82 GLN A CA 1
ATOM 625 C C . GLN A 1 82 ? 6.457 8.089 -11.742 1.00 98.00 82 GLN A C 1
ATOM 627 O O . GLN A 1 82 ? 6.671 8.370 -12.914 1.00 98.00 82 GLN A O 1
ATOM 632 N N . ASP A 1 83 ? 6.271 6.835 -11.331 1.00 96.31 83 ASP A N 1
ATOM 633 C CA . ASP A 1 83 ? 6.572 5.664 -12.176 1.00 96.31 83 ASP A CA 1
ATOM 634 C C . ASP A 1 83 ? 5.740 5.681 -13.467 1.00 96.31 83 ASP A C 1
ATOM 636 O O . ASP A 1 83 ? 6.191 5.371 -14.564 1.00 96.31 83 ASP A O 1
ATOM 640 N N . ARG A 1 84 ? 4.488 6.156 -13.389 1.00 98.12 84 ARG A N 1
ATOM 641 C CA . ARG A 1 84 ? 3.654 6.342 -14.587 1.00 98.12 84 ARG A CA 1
ATOM 642 C C . ARG A 1 84 ? 4.168 7.448 -15.521 1.00 98.12 84 ARG A C 1
ATOM 644 O O . ARG A 1 84 ? 3.832 7.435 -16.709 1.00 98.12 84 ARG A O 1
ATOM 651 N N . ARG A 1 85 ? 4.854 8.465 -14.995 1.00 98.25 85 ARG A N 1
ATOM 652 C CA . ARG A 1 85 ? 5.502 9.505 -15.809 1.00 98.25 85 ARG A CA 1
ATOM 653 C C . ARG A 1 85 ? 6.770 8.955 -16.445 1.00 98.25 85 ARG A C 1
ATOM 655 O O . ARG A 1 85 ? 6.895 9.136 -17.649 1.00 98.25 85 ARG A O 1
ATOM 662 N N . GLU A 1 86 ? 7.591 8.253 -15.676 1.00 96.75 86 GLU A N 1
ATOM 663 C CA . GLU A 1 86 ? 8.823 7.594 -16.128 1.00 96.75 86 GLU A CA 1
ATOM 664 C C . GLU A 1 86 ? 8.512 6.599 -17.248 1.00 96.75 86 GLU A C 1
ATOM 666 O O . GLU A 1 86 ? 8.918 6.825 -18.379 1.00 96.75 86 GLU A O 1
ATOM 671 N N . LEU A 1 87 ? 7.548 5.691 -17.053 1.00 96.94 87 LEU A N 1
ATOM 672 C CA . LEU A 1 87 ? 7.071 4.787 -18.110 1.00 96.94 87 LEU A CA 1
ATOM 673 C C . LEU A 1 87 ? 6.624 5.516 -19.397 1.00 96.94 87 LEU A C 1
ATOM 675 O O . LEU A 1 87 ? 6.678 4.984 -20.511 1.00 96.94 87 LEU A O 1
ATOM 679 N N . ARG A 1 88 ? 6.081 6.734 -19.274 1.00 97.75 88 ARG A N 1
ATOM 680 C CA . ARG A 1 88 ? 5.686 7.529 -20.446 1.00 97.75 88 ARG A CA 1
ATOM 681 C C . ARG A 1 88 ? 6.906 8.133 -21.143 1.00 97.75 88 ARG A C 1
ATOM 683 O O . ARG A 1 88 ? 6.845 8.305 -22.360 1.00 97.75 88 ARG A O 1
ATOM 690 N N . GLU A 1 89 ? 7.922 8.508 -20.384 1.00 98.12 89 GLU A N 1
ATOM 691 C CA . GLU A 1 89 ? 9.200 9.039 -20.847 1.00 98.12 89 GLU A CA 1
ATOM 692 C C . GLU A 1 89 ? 10.035 7.940 -21.506 1.00 98.12 89 GLU A C 1
ATOM 694 O O . GLU A 1 89 ? 10.310 8.065 -22.694 1.00 98.12 89 GLU A O 1
ATOM 699 N N . ASP A 1 90 ? 10.222 6.794 -20.855 1.00 97.12 90 ASP A N 1
ATOM 700 C CA . ASP A 1 90 ? 10.919 5.621 -21.405 1.00 97.12 90 ASP A CA 1
ATOM 701 C C . ASP A 1 90 ? 10.315 5.186 -22.743 1.00 97.12 90 ASP A C 1
ATOM 703 O O . ASP A 1 90 ? 10.997 4.928 -23.739 1.00 97.12 90 ASP A O 1
ATOM 707 N N . ARG A 1 91 ? 8.978 5.197 -22.827 1.00 97.44 91 ARG A N 1
ATOM 708 C CA . ARG A 1 91 ? 8.272 4.902 -24.078 1.00 97.44 91 ARG A CA 1
ATOM 709 C C . ARG A 1 91 ? 8.562 5.921 -25.186 1.00 97.44 91 ARG A C 1
ATOM 711 O O . ARG A 1 91 ? 8.490 5.560 -26.359 1.00 97.44 91 ARG A O 1
ATOM 718 N N . ARG A 1 92 ? 8.791 7.193 -24.851 1.00 97.88 92 ARG A N 1
ATOM 719 C CA . ARG A 1 92 ? 9.143 8.248 -25.821 1.00 97.88 92 ARG A CA 1
ATOM 720 C C . ARG A 1 92 ? 10.601 8.156 -26.246 1.00 97.88 92 ARG A C 1
ATOM 722 O O . ARG A 1 92 ? 10.885 8.429 -27.406 1.00 97.88 92 ARG A O 1
ATOM 729 N N . GLU A 1 93 ? 11.475 7.770 -25.328 1.00 97.56 93 GLU A N 1
ATOM 730 C CA . GLU A 1 93 ? 12.911 7.601 -25.558 1.00 97.56 93 GLU A CA 1
ATOM 731 C C . GLU A 1 93 ? 13.244 6.303 -26.303 1.00 97.56 93 GLU A C 1
ATOM 733 O O . GLU A 1 93 ? 14.345 6.145 -26.822 1.00 97.56 93 GLU A O 1
ATOM 738 N N . GLY A 1 94 ? 12.262 5.410 -26.451 1.00 96.88 94 GLY A N 1
ATOM 739 C CA . GLY A 1 94 ? 12.388 4.200 -27.258 1.00 96.88 94 GLY A CA 1
ATOM 740 C C . GLY A 1 94 ? 12.879 2.991 -26.470 1.00 96.88 94 GLY A C 1
ATOM 741 O O . GLY A 1 94 ? 13.461 2.087 -27.068 1.00 96.88 94 GLY A O 1
ATOM 742 N N . ALA A 1 95 ? 12.619 2.957 -25.159 1.00 97.25 95 ALA A N 1
ATOM 743 C CA . ALA A 1 95 ? 12.891 1.801 -24.316 1.00 97.25 95 ALA A CA 1
ATOM 744 C C . ALA A 1 95 ? 12.293 0.511 -24.897 1.00 97.25 95 ALA A C 1
ATOM 746 O O . ALA A 1 95 ? 11.275 0.504 -25.609 1.00 97.2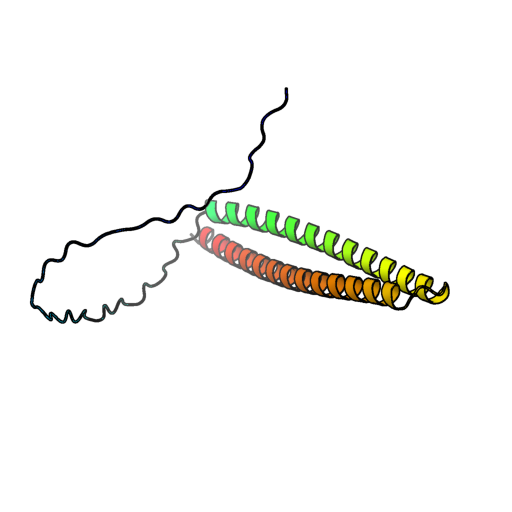5 95 ALA A O 1
ATOM 747 N N . SER A 1 96 ? 12.939 -0.608 -24.582 1.00 97.75 96 SER A N 1
ATOM 748 C CA . SER A 1 96 ? 12.556 -1.907 -25.117 1.00 97.75 96 SER A CA 1
ATOM 749 C C . SER A 1 96 ? 11.182 -2.345 -24.599 1.00 97.75 96 SER A C 1
ATOM 751 O O . SER A 1 96 ? 10.738 -1.979 -23.511 1.00 97.75 96 SER A O 1
ATOM 753 N N . GLN A 1 97 ? 10.493 -3.213 -25.347 1.00 97.12 97 GLN A N 1
ATOM 754 C CA . GLN A 1 97 ? 9.219 -3.778 -24.877 1.00 97.12 97 GLN A CA 1
ATOM 755 C C . GLN A 1 97 ? 9.370 -4.566 -23.570 1.00 97.12 97 GLN A C 1
ATOM 757 O O . GLN A 1 97 ? 8.412 -4.654 -22.808 1.00 97.12 97 GLN A O 1
ATOM 762 N N . ALA A 1 98 ? 10.550 -5.139 -23.317 1.00 97.50 98 ALA A N 1
ATOM 763 C CA . ALA A 1 98 ? 10.827 -5.879 -22.094 1.00 97.50 98 ALA A CA 1
ATOM 764 C C . ALA A 1 98 ? 10.900 -4.952 -20.871 1.00 97.50 98 ALA A C 1
ATOM 766 O O . ALA A 1 98 ? 10.335 -5.291 -19.836 1.00 97.50 98 ALA A O 1
ATOM 767 N N . GLU A 1 99 ? 11.536 -3.785 -20.996 1.00 95.56 99 GLU A N 1
ATOM 768 C CA . GLU A 1 99 ? 11.579 -2.762 -19.937 1.00 95.56 99 GLU A CA 1
ATOM 769 C C . GLU A 1 99 ? 10.178 -2.213 -19.670 1.00 95.56 99 GLU A C 1
ATOM 771 O O . GLU A 1 99 ? 9.648 -2.392 -18.578 1.00 95.56 99 GLU A O 1
ATOM 776 N N . LEU A 1 100 ? 9.485 -1.746 -20.715 1.00 96.88 100 LEU A N 1
ATOM 777 C CA . LEU A 1 100 ? 8.119 -1.227 -20.586 1.00 96.88 100 LEU A CA 1
ATOM 778 C C . LEU A 1 100 ? 7.128 -2.260 -20.018 1.00 96.88 100 LEU A C 1
ATOM 780 O O . LEU A 1 100 ? 6.082 -1.892 -19.475 1.00 96.88 100 LEU A O 1
ATOM 784 N N . ALA A 1 101 ? 7.383 -3.559 -20.205 1.00 97.56 101 ALA A N 1
ATOM 785 C CA . ALA A 1 101 ? 6.576 -4.622 -19.616 1.00 97.56 101 ALA A CA 1
ATOM 786 C C . ALA A 1 101 ? 6.827 -4.771 -18.109 1.00 97.56 101 ALA A C 1
ATOM 788 O O . ALA A 1 101 ? 5.853 -4.960 -17.376 1.00 97.56 101 ALA A O 1
ATOM 789 N N . LYS A 1 102 ? 8.082 -4.646 -17.660 1.00 97.00 102 LYS A N 1
ATOM 790 C CA . LYS A 1 102 ? 8.451 -4.682 -16.238 1.00 97.00 102 LYS A CA 1
ATOM 791 C C . LYS A 1 102 ? 7.835 -3.509 -15.485 1.00 97.00 102 LYS A C 1
ATOM 793 O O . LYS A 1 102 ? 7.084 -3.749 -14.545 1.00 97.00 102 LYS A O 1
ATOM 798 N N . ASP A 1 103 ? 7.982 -2.285 -15.982 1.00 95.88 103 ASP A N 1
ATOM 799 C CA . ASP A 1 103 ? 7.416 -1.092 -15.330 1.00 95.88 103 ASP A CA 1
ATOM 800 C C . ASP A 1 103 ? 5.884 -1.177 -15.224 1.00 95.88 103 ASP A C 1
ATOM 802 O O . ASP A 1 103 ? 5.254 -0.763 -14.250 1.00 95.88 103 ASP A O 1
ATOM 806 N N . ARG A 1 104 ? 5.228 -1.754 -16.243 1.00 97.31 104 ARG A N 1
ATOM 807 C CA . ARG A 1 104 ? 3.778 -2.009 -16.203 1.00 97.31 104 ARG A CA 1
ATOM 808 C C . ARG A 1 104 ? 3.404 -3.058 -15.168 1.00 97.31 104 ARG A C 1
ATOM 810 O O . ARG A 1 104 ? 2.292 -2.996 -14.641 1.00 97.31 104 ARG A O 1
ATOM 817 N N . GLU A 1 105 ? 4.250 -4.056 -14.949 1.00 97.94 105 GLU A N 1
ATOM 818 C CA . GLU A 1 105 ? 4.045 -5.067 -13.919 1.00 97.94 105 GLU A CA 1
ATOM 819 C C . GLU A 1 105 ? 4.215 -4.465 -12.522 1.00 97.94 105 GLU A C 1
ATOM 821 O O . GLU A 1 105 ? 3.359 -4.691 -11.668 1.00 97.94 105 GLU A O 1
ATOM 826 N N . GLU A 1 106 ? 5.243 -3.646 -12.317 1.00 95.94 106 GLU A N 1
ATOM 827 C CA . GLU A 1 106 ? 5.483 -2.906 -11.073 1.00 95.94 106 GLU A CA 1
ATOM 828 C C . GLU A 1 106 ? 4.300 -1.988 -10.754 1.00 95.94 106 GLU A C 1
ATOM 830 O O . GLU A 1 106 ? 3.616 -2.200 -9.754 1.00 95.94 106 GLU A O 1
ATOM 835 N N . LEU A 1 107 ? 3.876 -1.151 -11.708 1.00 97.69 107 LEU A N 1
ATOM 836 C CA . LEU A 1 107 ? 2.664 -0.337 -11.569 1.00 97.69 107 LEU A CA 1
ATOM 837 C C . LEU A 1 107 ? 1.414 -1.165 -11.237 1.00 97.69 107 LEU A C 1
ATOM 839 O O . LEU A 1 107 ? 0.480 -0.673 -10.592 1.00 97.69 107 LEU A O 1
ATOM 843 N N . ARG A 1 108 ? 1.306 -2.404 -11.733 1.00 97.94 108 ARG A N 1
ATOM 844 C CA . ARG A 1 108 ? 0.181 -3.287 -11.386 1.00 97.94 108 ARG A CA 1
ATOM 845 C C . ARG A 1 108 ? 0.276 -3.752 -9.937 1.00 97.94 108 ARG A C 1
ATOM 847 O O . ARG A 1 108 ? -0.778 -3.786 -9.298 1.00 97.94 108 ARG A O 1
ATOM 854 N N . LYS A 1 109 ? 1.471 -4.080 -9.441 1.00 97.31 109 LYS A N 1
ATOM 855 C CA . LYS A 1 109 ? 1.721 -4.452 -8.040 1.00 97.31 109 LYS A CA 1
ATOM 856 C C . LYS A 1 109 ? 1.387 -3.286 -7.111 1.00 97.31 109 LYS A C 1
ATOM 858 O O . LYS A 1 109 ? 0.487 -3.447 -6.290 1.00 97.31 109 LYS A O 1
ATOM 863 N N . ASP A 1 110 ? 1.893 -2.083 -7.378 1.00 95.38 110 ASP A N 1
ATOM 864 C CA . ASP A 1 110 ? 1.588 -0.900 -6.553 1.00 95.38 110 ASP A CA 1
ATOM 865 C C . ASP A 1 110 ? 0.086 -0.618 -6.506 1.00 95.38 110 ASP A C 1
ATOM 867 O O . ASP A 1 110 ? -0.497 -0.282 -5.477 1.00 95.38 110 ASP A O 1
ATOM 871 N N . ASN A 1 111 ? -0.604 -0.780 -7.641 1.00 96.94 111 ASN A N 1
ATOM 872 C CA . ASN A 1 111 ? -2.052 -0.609 -7.681 1.00 96.94 111 ASN A CA 1
ATOM 873 C C . ASN A 1 111 ? -2.803 -1.678 -6.874 1.00 96.94 111 ASN A C 1
ATOM 875 O O . ASN A 1 111 ? -3.906 -1.387 -6.402 1.00 96.94 111 ASN A O 1
ATOM 879 N N . GLN A 1 112 ? -2.277 -2.899 -6.762 1.00 98.12 112 GLN A N 1
ATOM 880 C CA . GLN A 1 112 ? -2.848 -3.935 -5.904 1.00 98.12 112 GLN A CA 1
ATOM 881 C C . GLN A 1 112 ? -2.604 -3.621 -4.431 1.00 98.12 112 GLN A C 1
ATOM 883 O O . GLN A 1 112 ? -3.553 -3.710 -3.653 1.00 98.12 112 GLN A O 1
ATOM 888 N N . ASP A 1 113 ? -1.404 -3.190 -4.065 1.00 96.19 113 ASP A N 1
ATOM 889 C CA . ASP A 1 113 ? -1.061 -2.901 -2.672 1.00 96.19 113 ASP A CA 1
ATOM 890 C C . ASP A 1 113 ? -1.822 -1.668 -2.165 1.00 96.19 113 ASP A C 1
ATOM 892 O O . ASP A 1 113 ? -2.641 -1.800 -1.257 1.00 96.19 113 ASP A O 1
ATOM 896 N N . ILE A 1 114 ? -1.843 -0.567 -2.931 1.00 97.56 114 ILE A N 1
ATOM 897 C CA . ILE A 1 114 ? -2.706 0.607 -2.673 1.00 97.56 114 ILE A CA 1
ATOM 898 C C . ILE A 1 114 ? -4.190 0.225 -2.514 1.00 97.56 114 ILE A C 1
ATOM 900 O O . ILE A 1 114 ? -4.973 0.942 -1.875 1.00 97.56 114 ILE A O 1
ATOM 904 N N . ARG A 1 115 ? -4.660 -0.837 -3.187 1.00 98.06 115 ARG A N 1
ATOM 905 C CA . ARG A 1 115 ? -6.041 -1.323 -3.023 1.00 98.06 115 ARG A CA 1
ATOM 906 C C . ARG A 1 115 ? -6.219 -2.074 -1.708 1.00 98.06 115 ARG A C 1
ATOM 908 O O . ARG A 1 115 ? -7.269 -1.867 -1.100 1.00 98.06 115 ARG A O 1
ATOM 915 N N . LYS A 1 116 ? -5.261 -2.907 -1.299 1.00 98.00 116 LYS A N 1
ATOM 916 C CA . LYS A 1 116 ? -5.278 -3.618 -0.012 1.00 98.00 116 LYS A CA 1
ATOM 917 C C . LYS A 1 116 ? -5.221 -2.626 1.145 1.00 98.00 116 LYS A C 1
ATOM 919 O O . LYS A 1 116 ? -6.162 -2.599 1.929 1.00 98.00 116 LYS A O 1
ATOM 924 N N . ASP A 1 117 ? -4.287 -1.678 1.121 1.00 95.50 117 ASP A N 1
ATOM 925 C CA . ASP A 1 117 ? -4.134 -0.677 2.189 1.00 95.50 117 ASP A CA 1
ATOM 926 C C . ASP A 1 117 ? -5.403 0.159 2.368 1.00 95.50 117 ASP A C 1
ATOM 928 O O . ASP A 1 117 ? -5.833 0.491 3.468 1.00 95.50 117 ASP A O 1
ATOM 932 N N . LYS A 1 118 ? -6.100 0.467 1.267 1.00 97.88 118 LYS A N 1
ATOM 933 C CA . LYS A 1 118 ? -7.415 1.121 1.338 1.00 97.88 118 LYS A CA 1
ATOM 934 C C . LYS A 1 118 ? -8.493 0.263 1.971 1.00 97.88 118 LYS A C 1
ATOM 936 O O . LYS A 1 118 ? -9.427 0.829 2.541 1.00 97.88 118 LYS A O 1
ATOM 941 N N . GLN A 1 119 ? -8.476 -1.043 1.734 1.00 98.12 119 GLN A N 1
ATOM 942 C CA . GLN A 1 119 ? -9.437 -1.957 2.337 1.00 98.12 119 GLN A CA 1
ATOM 943 C C . GLN A 1 119 ? -9.166 -2.085 3.829 1.00 98.12 119 GLN A C 1
ATOM 945 O O . GLN A 1 119 ? -10.115 -1.980 4.601 1.00 98.12 119 GLN A O 1
ATOM 950 N N . ASP A 1 120 ? -7.906 -2.212 4.226 1.00 96.06 120 ASP A N 1
ATOM 951 C CA . ASP A 1 120 ? -7.525 -2.326 5.632 1.00 96.06 120 ASP A CA 1
ATOM 952 C C . ASP A 1 120 ? -7.821 -1.020 6.377 1.00 96.06 120 ASP A C 1
ATOM 954 O O . ASP A 1 120 ? -8.638 -1.024 7.292 1.00 96.06 120 ASP A O 1
ATOM 958 N N . LEU A 1 121 ? -7.453 0.135 5.811 1.00 97.19 121 LEU A N 1
ATOM 959 C CA . LEU A 1 121 ? -7.840 1.447 6.345 1.00 97.19 121 LEU A CA 1
ATOM 960 C C . LEU A 1 121 ? -9.365 1.639 6.476 1.00 97.19 121 LEU A C 1
ATOM 962 O O . LEU A 1 121 ? -9.847 2.464 7.262 1.00 97.19 121 LEU A O 1
ATOM 966 N N . ARG A 1 122 ? -10.169 0.955 5.650 1.00 97.50 122 ARG A N 1
ATOM 967 C CA . ARG A 1 122 ? -11.637 0.971 5.780 1.00 97.50 122 ARG A CA 1
ATOM 968 C C . ARG A 1 122 ? -12.110 0.098 6.940 1.00 97.50 122 ARG A C 1
ATOM 970 O O . ARG A 1 122 ? -13.090 0.498 7.572 1.00 97.50 122 ARG A O 1
ATOM 977 N N . LYS A 1 123 ? -11.466 -1.045 7.188 1.00 97.50 123 LYS A N 1
ATOM 978 C CA . LYS A 1 123 ? -11.738 -1.916 8.339 1.00 97.50 123 LYS A CA 1
ATOM 979 C C . LYS A 1 123 ? -11.360 -1.201 9.632 1.00 97.50 123 LYS A C 1
ATOM 981 O O . LYS A 1 123 ? -12.258 -0.953 10.424 1.00 97.50 123 LYS A O 1
ATOM 986 N N . ASP A 1 124 ? -10.148 -0.657 9.733 1.00 94.44 124 ASP A N 1
ATOM 987 C CA . ASP A 1 124 ? -9.682 0.044 10.942 1.00 94.44 124 ASP A CA 1
ATOM 988 C C . ASP A 1 124 ? -10.600 1.212 11.315 1.00 94.44 124 ASP A C 1
ATOM 990 O O . ASP A 1 124 ? -10.920 1.467 12.473 1.00 94.44 124 ASP A O 1
ATOM 994 N N . ARG A 1 125 ? -11.100 1.942 10.310 1.00 96.81 125 ARG A N 1
ATOM 995 C CA . ARG A 1 125 ? -12.082 3.012 10.537 1.00 96.81 125 ARG A CA 1
ATOM 996 C C . ARG A 1 125 ? -13.432 2.504 11.030 1.00 96.81 125 ARG A C 1
ATOM 998 O O . ARG A 1 125 ? -14.124 3.258 11.718 1.00 96.81 125 ARG A O 1
ATOM 1005 N N . ARG A 1 126 ? -13.858 1.320 10.590 1.00 97.50 126 ARG A N 1
ATOM 1006 C CA . ARG A 1 126 ? -15.098 0.689 11.045 1.00 97.50 126 ARG A CA 1
ATOM 1007 C C . ARG A 1 126 ? -14.930 0.226 12.486 1.00 97.50 126 ARG A C 1
ATOM 1009 O O . ARG A 1 126 ? -15.810 0.539 13.281 1.00 97.50 126 ARG A O 1
ATOM 1016 N N . ASP A 1 127 ? -13.816 -0.414 12.803 1.00 94.44 127 ASP A N 1
ATOM 1017 C CA . ASP A 1 127 ? -13.528 -0.952 14.133 1.00 94.44 127 ASP A CA 1
ATOM 1018 C C . ASP A 1 127 ? -13.420 0.196 15.143 1.00 94.44 127 ASP A C 1
ATOM 1020 O O . ASP A 1 127 ? -14.253 0.297 16.041 1.00 94.44 127 ASP A O 1
ATOM 1024 N N . LEU A 1 128 ? -12.628 1.229 14.824 1.00 95.25 128 LEU A N 1
ATOM 1025 C CA . LEU A 1 128 ? -12.558 2.471 15.604 1.00 95.25 128 LEU A CA 1
ATOM 1026 C C . LEU A 1 128 ? -13.930 3.134 15.829 1.00 95.25 128 LEU A C 1
ATOM 1028 O O . LEU A 1 128 ? -14.146 3.874 16.796 1.00 95.25 128 LEU A O 1
ATOM 1032 N N . HIS A 1 129 ? -14.865 2.983 14.889 1.00 95.69 129 HIS A N 1
ATOM 1033 C CA . HIS A 1 129 ? -16.217 3.514 15.058 1.00 95.69 129 HIS A CA 1
ATOM 1034 C C . HIS A 1 129 ? -17.043 2.684 16.042 1.00 95.69 129 HIS A C 1
ATOM 1036 O O . HIS A 1 129 ? -17.822 3.280 16.790 1.00 95.69 129 HIS A O 1
ATOM 1042 N N . GLN A 1 130 ? -16.872 1.361 16.059 1.00 94.75 130 GLN A N 1
ATOM 1043 C CA . GLN A 1 130 ? -17.520 0.480 17.030 1.00 94.75 130 GLN A CA 1
ATOM 1044 C C . GLN A 1 130 ? -16.934 0.672 18.428 1.00 94.75 130 GLN A C 1
ATOM 1046 O O . GLN A 1 130 ? -17.708 0.995 19.325 1.00 94.75 130 GLN A O 1
ATOM 1051 N N . ASP A 1 131 ? -15.609 0.699 18.593 1.00 91.56 131 ASP A N 1
ATOM 1052 C CA . ASP A 1 131 ? -14.964 0.929 19.901 1.00 91.56 131 ASP A CA 1
ATOM 1053 C C . ASP A 1 131 ? -15.434 2.249 20.523 1.00 91.56 131 ASP A C 1
ATOM 1055 O O . ASP A 1 131 ? -15.718 2.390 21.714 1.00 91.56 131 ASP A O 1
ATOM 1059 N N . ARG A 1 132 ? -15.601 3.277 19.680 1.00 94.19 132 ARG A N 1
ATOM 1060 C CA . ARG A 1 132 ? -16.126 4.572 20.123 1.00 94.19 132 ARG A CA 1
ATOM 1061 C C . ARG A 1 132 ? -17.574 4.515 20.589 1.00 94.19 132 ARG A C 1
ATOM 1063 O O . ARG A 1 132 ? -17.935 5.380 21.396 1.00 94.19 132 ARG A O 1
ATOM 1070 N N . LYS A 1 133 ? -18.399 3.620 20.039 1.00 93.94 133 LYS A N 1
ATOM 1071 C CA . LYS A 1 133 ? -19.782 3.398 20.481 1.00 93.94 133 LYS A CA 1
ATOM 1072 C C . LYS A 1 133 ? -19.817 2.579 21.761 1.00 93.94 133 LYS A C 1
ATOM 1074 O O . LYS A 1 133 ? -20.516 3.008 22.673 1.00 93.94 133 LYS A O 1
ATOM 1079 N N . GLU A 1 134 ? -19.059 1.490 21.823 1.00 89.88 134 GLU A N 1
ATOM 1080 C CA . GLU A 1 134 ? -18.967 0.581 22.974 1.00 89.88 134 GLU A CA 1
ATOM 1081 C C . GLU A 1 134 ? -18.516 1.344 24.212 1.00 89.88 134 GLU A C 1
ATOM 1083 O O . GLU A 1 134 ? -19.306 1.544 25.128 1.00 89.88 134 GLU A O 1
ATOM 1088 N N . ARG A 1 135 ? -17.380 2.040 24.135 1.00 91.94 135 ARG A N 1
ATOM 1089 C CA . ARG A 1 135 ? -16.933 2.925 25.217 1.00 91.94 135 ARG A CA 1
ATOM 1090 C C . ARG A 1 135 ? -17.976 3.989 25.608 1.00 91.94 135 ARG A C 1
ATOM 1092 O O . ARG A 1 135 ? -18.021 4.473 26.740 1.00 91.94 135 ARG A O 1
ATOM 1099 N N . ARG A 1 136 ? -18.801 4.457 24.659 1.00 91.06 136 ARG A N 1
ATOM 1100 C CA . ARG A 1 136 ? -19.885 5.420 24.949 1.00 91.06 136 ARG A CA 1
ATOM 1101 C C . ARG A 1 136 ? -21.018 4.774 25.741 1.00 91.06 136 ARG A C 1
ATOM 1103 O O . ARG A 1 136 ? -21.638 5.477 26.536 1.00 91.06 136 ARG A O 1
ATOM 1110 N N . HIS A 1 137 ? -21.307 3.509 25.468 1.00 88.94 137 HIS A N 1
ATOM 1111 C CA . HIS A 1 137 ? -22.260 2.691 26.199 1.00 88.94 137 HIS A CA 1
ATOM 1112 C C . HIS A 1 137 ? -21.745 2.430 27.615 1.00 88.94 137 HIS A C 1
ATOM 1114 O O . HIS A 1 137 ? -22.389 2.851 28.570 1.00 88.94 137 HIS A O 1
ATOM 1120 N N . ASP A 1 138 ? -20.517 1.937 27.734 1.00 87.31 138 ASP A N 1
ATOM 1121 C CA . ASP A 1 138 ? -19.842 1.637 29.002 1.00 87.31 138 ASP A CA 1
ATOM 1122 C C . ASP A 1 138 ? -19.788 2.850 29.928 1.00 87.31 138 ASP A C 1
ATOM 1124 O O . ASP A 1 138 ? -20.109 2.793 31.114 1.00 87.31 138 ASP A O 1
ATOM 1128 N N . ARG A 1 139 ? -19.474 4.019 29.359 1.00 88.94 139 ARG A N 1
ATOM 1129 C CA . ARG A 1 139 ? -19.494 5.275 30.110 1.00 88.94 139 ARG A CA 1
ATOM 1130 C C . ARG A 1 139 ? -20.889 5.635 30.630 1.00 88.94 139 ARG A C 1
ATOM 1132 O O . ARG A 1 139 ? -20.976 6.232 31.698 1.00 88.94 139 ARG A O 1
ATOM 1139 N N . ARG A 1 140 ? -21.958 5.352 29.879 1.00 88.44 140 ARG A N 1
ATOM 1140 C CA . ARG A 1 140 ? -23.339 5.623 30.320 1.00 88.44 140 ARG A CA 1
ATOM 1141 C C . ARG A 1 140 ? -23.751 4.665 31.428 1.00 88.44 140 ARG A C 1
ATOM 1143 O O . ARG A 1 140 ? -24.328 5.121 32.407 1.00 88.44 140 ARG A O 1
ATOM 1150 N N . GLU A 1 141 ? -23.417 3.385 31.303 1.00 85.88 141 GLU A N 1
ATOM 1151 C CA . GLU A 1 141 ? -23.685 2.389 32.345 1.00 85.88 141 GLU A CA 1
ATOM 1152 C C . GLU A 1 141 ? -22.970 2.725 33.654 1.00 85.88 141 GLU A C 1
ATOM 1154 O O . GLU A 1 141 ? -23.573 2.660 34.722 1.00 85.88 141 GLU A O 1
ATOM 1159 N N . ALA A 1 142 ? -21.714 3.167 33.570 1.00 81.44 142 ALA A N 1
ATOM 1160 C CA . ALA A 1 142 ? -20.940 3.592 34.731 1.00 81.44 142 ALA A CA 1
ATOM 1161 C C . ALA A 1 142 ? -21.453 4.894 35.384 1.00 81.44 142 ALA A C 1
ATOM 1163 O O . ALA A 1 142 ? -21.073 5.183 36.513 1.00 81.44 142 ALA A O 1
ATOM 1164 N N . GLN A 1 143 ? -22.263 5.699 34.682 1.00 80.75 143 GLN A N 1
ATOM 1165 C CA . GLN A 1 143 ? -22.849 6.954 35.187 1.00 80.75 143 GLN A CA 1
ATOM 1166 C C . GLN A 1 143 ? -24.305 6.813 35.654 1.00 80.75 143 GLN A C 1
ATOM 1168 O O . GLN A 1 143 ? -24.802 7.700 36.341 1.00 80.75 143 GLN A O 1
ATOM 1173 N N . GLY A 1 144 ? -25.004 5.754 35.234 1.00 73.94 144 GLY A N 1
ATOM 1174 C CA . GLY A 1 144 ? -26.389 5.458 35.618 1.00 73.94 144 GLY A CA 1
ATOM 1175 C C . GLY A 1 144 ? -26.524 4.636 36.904 1.00 73.94 144 GLY A C 1
ATOM 1176 O O . GLY A 1 144 ? -27.627 4.195 37.219 1.00 73.94 144 GLY A O 1
ATOM 1177 N N . LYS A 1 145 ? -25.414 4.411 37.608 1.00 53.25 145 LYS A N 1
ATOM 1178 C CA . LYS A 1 145 ? -25.326 3.829 38.949 1.00 53.25 145 LYS A CA 1
ATOM 1179 C C . LYS A 1 145 ? -24.838 4.896 39.917 1.00 53.25 145 LYS A C 1
ATOM 1181 O O . LYS A 1 145 ? -25.284 4.850 41.080 1.00 53.25 145 LYS A O 1
#

Radius of gyration: 30.84 Å; chains: 1; bounding box: 64×70×66 Å

pLDDT: mean 78.77, std 22.63, range [35.94, 98.25]